Protein AF-A0A7C7PWI1-F1 (afdb_monomer)

pLDDT: mean 75.76, std 16.5, range [35.97, 89.0]

Sequence (83 aa):
MRPRPQGGQQVGGGHERPHKHPCYYGIDTPTYNELIASKYSTKEIAKQIGADSLAYLSIDGLLKACKAKDEFCLACFNGDYVV

Foldseek 3Di:
DDDDDPDDDQPQPAAAAFQLAADPPPDDDDHNVPRPVVPDDQVVVCVVVVHPHYDYADPVNVCVVVVHDPPDDCCRHPVDDPD

Structure (mmCIF, N/CA/C/O backbone):
data_AF-A0A7C7PWI1-F1
#
_entry.id   AF-A0A7C7PWI1-F1
#
loop_
_atom_site.group_PDB
_atom_site.id
_atom_site.type_symbol
_atom_site.label_atom_id
_atom_site.label_alt_id
_atom_site.label_comp_id
_atom_site.label_asym_id
_atom_site.label_entity_id
_atom_site.label_seq_id
_atom_site.pdbx_PDB_ins_code
_atom_site.Cartn_x
_atom_site.Cartn_y
_atom_site.Cartn_z
_atom_site.occupancy
_atom_site.B_iso_or_equiv
_atom_site.auth_seq_id
_atom_site.auth_comp_id
_atom_site.auth_asym_id
_atom_site.auth_atom_id
_atom_site.pdbx_PDB_model_num
ATOM 1 N N . MET A 1 1 ? -14.764 -16.329 20.926 1.00 41.56 1 MET A N 1
ATOM 2 C CA . MET A 1 1 ? -14.327 -14.939 20.663 1.00 41.56 1 MET A CA 1
ATOM 3 C C . MET A 1 1 ? -14.055 -14.279 22.010 1.00 41.56 1 MET A C 1
ATOM 5 O O . MET A 1 1 ? -15.003 -14.088 22.758 1.00 41.56 1 MET A O 1
ATOM 9 N N . ARG A 1 2 ? -12.789 -14.061 22.399 1.00 35.97 2 ARG A N 1
ATOM 10 C CA . ARG A 1 2 ? -12.482 -13.403 23.685 1.00 35.97 2 ARG A CA 1
ATOM 11 C C . ARG A 1 2 ? -12.554 -11.878 23.502 1.00 35.97 2 ARG A C 1
ATOM 13 O O . ARG A 1 2 ? -11.927 -11.388 22.565 1.00 35.97 2 ARG A O 1
ATOM 20 N N . PRO A 1 3 ? -13.290 -11.136 24.347 1.00 44.25 3 PRO A N 1
ATOM 21 C CA . PRO A 1 3 ? -13.308 -9.675 24.295 1.00 44.25 3 PRO A CA 1
ATOM 22 C C . PRO A 1 3 ? -11.932 -9.105 24.678 1.00 44.25 3 PRO A C 1
ATOM 24 O O . PRO A 1 3 ? -11.256 -9.649 25.554 1.00 44.25 3 PRO A O 1
ATOM 27 N N . ARG A 1 4 ? -11.498 -8.036 23.992 1.00 56.91 4 ARG A N 1
ATOM 28 C CA . ARG A 1 4 ? -10.186 -7.409 24.222 1.00 56.91 4 ARG A CA 1
ATOM 29 C C . ARG A 1 4 ? -10.166 -6.640 25.557 1.00 56.91 4 ARG A C 1
ATOM 31 O O . ARG A 1 4 ? -11.143 -5.957 25.863 1.00 56.91 4 ARG A O 1
ATOM 38 N N . PRO A 1 5 ? -9.080 -6.730 26.349 1.00 45.44 5 PRO A N 1
ATOM 39 C CA . PRO A 1 5 ? -8.926 -5.957 27.579 1.00 45.44 5 PRO A CA 1
ATOM 40 C C . PRO A 1 5 ? -8.781 -4.460 27.262 1.00 45.44 5 PRO A C 1
ATOM 42 O O . PRO A 1 5 ? -8.074 -4.087 26.329 1.00 45.44 5 PRO A O 1
ATOM 45 N N . GLN A 1 6 ? -9.439 -3.600 28.046 1.00 44.97 6 GLN A N 1
ATOM 46 C CA . GLN A 1 6 ? -9.506 -2.136 27.868 1.00 44.97 6 GLN A CA 1
ATOM 47 C C . GLN A 1 6 ? -8.209 -1.392 28.274 1.00 44.97 6 GLN A C 1
ATOM 49 O O . GLN A 1 6 ? -8.252 -0.293 28.818 1.00 44.97 6 GLN A O 1
ATOM 54 N N . GLY A 1 7 ? -7.039 -1.981 28.022 1.00 38.38 7 GLY A N 1
ATOM 55 C CA . GLY A 1 7 ? -5.733 -1.350 28.225 1.00 38.38 7 GLY A CA 1
ATOM 56 C C . GLY A 1 7 ? -5.081 -1.099 26.873 1.00 38.38 7 GLY A C 1
ATOM 57 O O . GLY A 1 7 ? -4.750 -2.053 26.175 1.00 38.38 7 GLY A O 1
ATOM 58 N N . GLY A 1 8 ? -4.945 0.170 26.484 1.00 37.97 8 GLY A N 1
ATOM 59 C CA . GLY A 1 8 ? -4.466 0.597 25.169 1.00 37.97 8 GLY A CA 1
ATOM 60 C C . GLY A 1 8 ? -3.045 0.134 24.855 1.00 37.97 8 GLY A C 1
ATOM 61 O O . GLY A 1 8 ? -2.086 0.874 25.048 1.00 37.97 8 GLY A O 1
ATOM 62 N N . GLN A 1 9 ? -2.913 -1.068 24.306 1.00 38.50 9 GLN A N 1
ATOM 63 C CA . GLN A 1 9 ? -1.762 -1.448 23.508 1.00 38.50 9 GLN A CA 1
ATOM 64 C C . GLN A 1 9 ? -2.144 -1.204 22.053 1.00 38.50 9 GLN A C 1
ATOM 66 O O . GLN A 1 9 ? -2.997 -1.897 21.498 1.00 38.50 9 GLN A O 1
ATOM 71 N N . GLN A 1 10 ? -1.553 -0.163 21.463 1.00 37.84 10 GLN A N 1
ATOM 72 C CA . GLN A 1 10 ? -1.679 0.125 20.041 1.00 37.84 10 GLN A CA 1
ATOM 73 C C . GLN A 1 10 ? -1.139 -1.071 19.257 1.00 37.84 10 GLN A C 1
ATOM 75 O O . GLN A 1 10 ? 0.061 -1.203 19.033 1.00 37.84 10 GLN A O 1
ATOM 80 N N . VAL A 1 11 ? -2.028 -1.976 18.865 1.00 43.41 11 VAL A N 1
ATOM 81 C CA . VAL A 1 11 ? -1.726 -3.019 17.890 1.00 43.41 11 VAL A CA 1
ATOM 82 C C . VAL A 1 11 ? -1.656 -2.349 16.522 1.00 43.41 11 VAL A C 1
ATOM 84 O O . VAL A 1 11 ? -2.604 -2.370 15.747 1.00 43.41 11 VAL A O 1
ATOM 87 N N . GLY A 1 12 ? -0.531 -1.688 16.246 1.00 39.00 12 GLY A N 1
ATOM 88 C CA . GLY A 1 12 ? -0.191 -1.173 14.924 1.00 39.00 12 GLY A CA 1
ATOM 89 C C . GLY A 1 12 ? 0.087 -2.336 13.974 1.00 39.00 12 GLY A C 1
ATOM 90 O O . GLY A 1 12 ? 1.234 -2.607 13.636 1.00 39.00 12 GLY A O 1
ATOM 91 N N . GLY A 1 13 ? -0.956 -3.073 13.594 1.00 41.62 13 G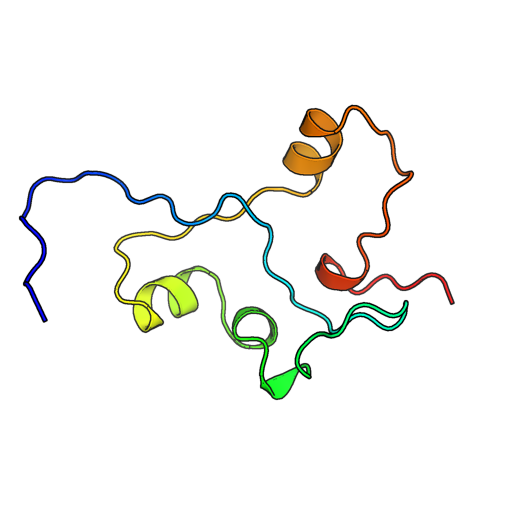LY A N 1
ATOM 92 C CA . GLY A 1 13 ? -0.892 -4.084 12.548 1.00 41.62 13 GLY A CA 1
ATOM 93 C C . GLY A 1 13 ? -0.711 -3.389 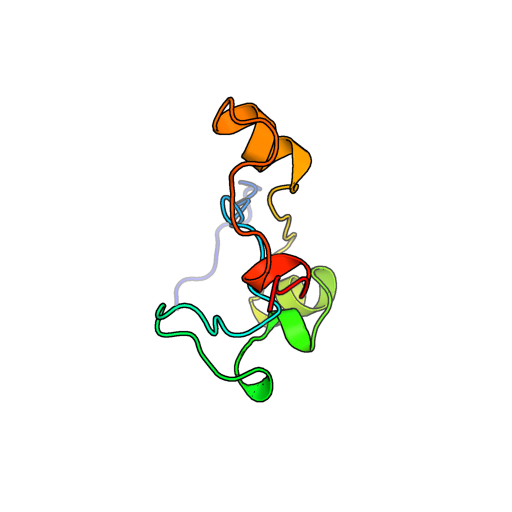11.207 1.00 41.62 13 GLY A C 1
ATOM 94 O O . GLY A 1 13 ? -1.687 -2.987 10.591 1.00 41.62 13 GLY A O 1
ATOM 95 N N . GLY A 1 14 ? 0.533 -3.185 10.789 1.00 49.28 14 GLY A N 1
ATOM 96 C CA . GLY A 1 14 ? 0.817 -2.485 9.540 1.00 49.28 14 GLY A CA 1
ATOM 97 C C . GLY A 1 14 ? 2.299 -2.327 9.259 1.00 49.28 14 GLY A C 1
ATOM 98 O O . GLY A 1 14 ? 2.761 -1.235 8.942 1.00 49.28 14 GLY A O 1
ATOM 99 N N . HIS A 1 15 ? 3.062 -3.411 9.416 1.00 56.62 15 HIS A N 1
ATOM 100 C CA . HIS A 1 15 ? 4.460 -3.425 8.978 1.00 56.62 15 HIS A CA 1
ATOM 101 C C . HIS A 1 15 ? 4.575 -3.413 7.447 1.00 56.62 15 HIS A C 1
ATOM 103 O O . HIS A 1 15 ? 5.562 -2.928 6.902 1.00 56.62 15 HIS A O 1
ATOM 109 N N . GLU A 1 16 ? 3.552 -3.910 6.755 1.00 62.56 16 GLU A N 1
ATOM 110 C CA . GLU A 1 16 ? 3.494 -3.975 5.301 1.00 62.56 16 GLU A CA 1
ATOM 111 C C . GLU A 1 16 ? 2.653 -2.844 4.698 1.00 62.56 16 GLU A C 1
ATOM 113 O O . GLU A 1 16 ? 1.791 -2.235 5.337 1.00 62.56 16 GLU A O 1
ATOM 118 N N . ARG A 1 17 ? 2.942 -2.531 3.437 1.00 79.50 17 ARG A N 1
ATOM 119 C CA . ARG A 1 17 ? 2.208 -1.558 2.628 1.00 79.50 17 ARG A CA 1
ATOM 120 C C . ARG A 1 17 ? 1.010 -2.248 1.968 1.00 79.50 17 ARG A C 1
ATOM 122 O O . ARG A 1 17 ? 1.138 -3.394 1.555 1.00 79.50 17 ARG A O 1
ATOM 129 N N . PRO A 1 18 ? -0.140 -1.572 1.808 1.00 82.88 18 PRO A N 1
ATOM 130 C CA . PRO A 1 18 ? -1.322 -2.211 1.260 1.00 82.88 18 PRO A CA 1
ATOM 131 C C . PRO A 1 18 ? -1.131 -2.515 -0.223 1.00 82.88 18 PRO A C 1
ATOM 133 O O . PRO A 1 18 ? -0.836 -1.612 -1.010 1.00 82.88 18 PRO A O 1
ATOM 136 N N . HIS A 1 19 ? -1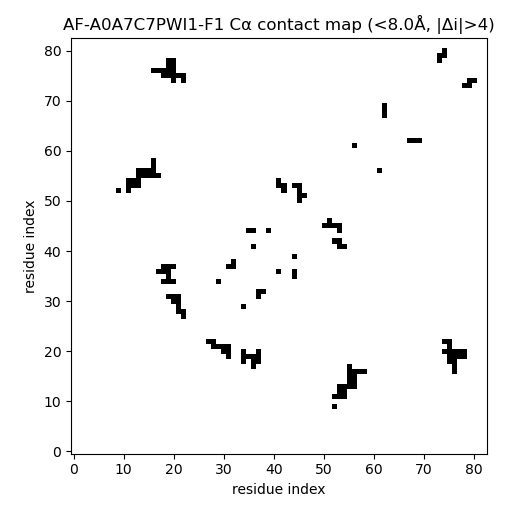.371 -3.767 -0.600 1.00 84.00 19 HIS A N 1
ATOM 137 C CA . HIS A 1 19 ? -1.487 -4.181 -1.992 1.00 84.00 19 HIS A CA 1
ATOM 138 C C . HIS A 1 19 ? -2.784 -3.619 -2.574 1.00 84.00 19 HIS A C 1
ATOM 140 O O . HIS A 1 19 ? -3.883 -4.025 -2.194 1.00 84.00 19 HIS A O 1
ATOM 146 N N . LYS A 1 20 ? -2.647 -2.637 -3.466 1.00 85.94 20 LYS A N 1
ATOM 147 C CA . LYS A 1 20 ? -3.777 -1.981 -4.140 1.00 85.94 20 LYS A CA 1
ATOM 148 C C . LYS A 1 20 ? -4.000 -2.518 -5.549 1.00 85.94 20 LYS A C 1
ATOM 150 O O . LYS A 1 20 ? -5.097 -2.371 -6.082 1.00 85.94 20 LYS A O 1
ATOM 155 N N . HIS A 1 21 ? -2.972 -3.144 -6.120 1.00 86.81 21 HIS A N 1
ATOM 156 C CA . HIS A 1 21 ? -2.955 -3.662 -7.478 1.00 86.81 21 HIS A CA 1
ATOM 157 C C . HIS A 1 21 ? -2.469 -5.125 -7.477 1.00 86.81 21 HIS A C 1
ATOM 159 O O . HIS A 1 21 ? -1.537 -5.448 -6.732 1.00 86.81 21 HIS A O 1
ATOM 165 N N . PRO A 1 22 ? -3.074 -6.010 -8.290 1.00 85.75 22 PRO A N 1
ATOM 166 C CA . PRO A 1 22 ? -2.595 -7.368 -8.505 1.00 85.75 22 PRO A CA 1
ATOM 167 C C . PRO A 1 22 ? -1.263 -7.343 -9.258 1.00 85.75 22 PRO A C 1
ATOM 169 O O . PRO A 1 22 ? -1.062 -6.549 -10.173 1.00 85.75 22 PRO A O 1
ATOM 172 N N . CYS A 1 23 ? -0.336 -8.211 -8.890 1.00 86.50 23 CYS A N 1
ATOM 173 C CA . CYS A 1 23 ? 0.952 -8.349 -9.547 1.00 86.50 23 CYS A CA 1
ATOM 174 C C . CYS A 1 23 ? 0.812 -9.037 -10.914 1.00 86.50 23 CYS A C 1
ATOM 176 O O . CYS A 1 23 ? 0.204 -10.098 -11.020 1.00 86.50 23 CYS A O 1
ATOM 178 N N . TYR A 1 24 ? 1.457 -8.479 -11.942 1.00 84.62 24 TYR A N 1
ATOM 179 C CA . TYR A 1 24 ? 1.567 -9.099 -13.271 1.00 84.62 24 TYR A CA 1
ATOM 180 C C . TYR A 1 24 ? 2.929 -9.761 -13.526 1.00 84.62 24 TYR A C 1
ATOM 182 O O . TYR A 1 24 ? 3.126 -10.388 -14.561 1.00 84.62 24 TYR A O 1
ATOM 190 N N . TYR A 1 25 ? 3.865 -9.663 -12.576 1.00 84.06 25 TYR A N 1
ATOM 191 C CA . TYR A 1 25 ? 5.232 -10.188 -12.696 1.00 84.06 25 TYR A CA 1
ATOM 192 C C . TYR A 1 25 ? 5.438 -11.536 -11.988 1.00 84.06 25 TYR A C 1
ATOM 194 O O . TYR A 1 25 ? 6.555 -11.878 -11.612 1.00 84.06 25 TYR A O 1
ATOM 202 N N . GLY A 1 26 ? 4.364 -12.312 -11.809 1.00 79.75 26 GLY A N 1
ATOM 203 C CA . GLY A 1 26 ? 4.454 -13.713 -11.381 1.00 79.75 26 GLY A CA 1
ATOM 204 C C . GLY A 1 26 ? 4.284 -13.982 -9.883 1.00 79.75 26 GLY A C 1
ATOM 205 O O . GLY A 1 26 ? 4.460 -15.123 -9.467 1.00 79.75 26 GLY A O 1
ATOM 206 N N . ILE A 1 27 ? 3.914 -12.981 -9.075 1.00 84.88 27 ILE A N 1
ATOM 207 C CA . ILE A 1 27 ? 3.439 -13.216 -7.702 1.00 84.88 27 ILE A CA 1
ATOM 208 C C . ILE A 1 27 ? 1.930 -13.463 -7.737 1.00 84.88 27 ILE A C 1
ATOM 210 O O . ILE A 1 27 ? 1.182 -12.628 -8.248 1.00 84.88 27 ILE A O 1
ATOM 214 N N . ASP A 1 28 ? 1.488 -14.589 -7.174 1.00 84.69 28 ASP A N 1
ATOM 215 C CA . ASP A 1 28 ? 0.067 -14.910 -7.044 1.00 84.69 28 ASP A CA 1
ATOM 216 C C . ASP A 1 28 ? -0.598 -13.923 -6.078 1.00 84.69 28 ASP A C 1
ATOM 218 O O . ASP A 1 28 ? -0.319 -13.901 -4.877 1.00 84.69 28 ASP A O 1
ATOM 222 N N . THR A 1 29 ? -1.421 -13.034 -6.628 1.00 84.75 29 THR A N 1
ATOM 223 C CA . THR A 1 29 ? -2.109 -11.983 -5.878 1.00 84.75 29 THR A CA 1
ATOM 224 C C . THR A 1 29 ? -3.593 -11.998 -6.226 1.00 84.75 29 THR A C 1
ATOM 226 O O . THR A 1 29 ? -3.940 -12.246 -7.383 1.00 84.75 29 THR A O 1
ATOM 229 N N . PRO A 1 30 ? -4.476 -11.700 -5.253 1.00 84.12 30 PRO A N 1
ATOM 230 C CA . PRO A 1 30 ? -5.909 -11.625 -5.504 1.00 84.12 30 PRO A CA 1
ATOM 231 C C . PRO A 1 30 ? -6.234 -10.592 -6.578 1.00 84.12 30 PRO A C 1
ATOM 233 O O . PRO A 1 30 ? -5.508 -9.610 -6.761 1.00 84.12 30 PRO A O 1
ATOM 236 N N . THR A 1 31 ? -7.377 -10.758 -7.237 1.00 83.56 31 THR A N 1
ATOM 237 C CA . THR A 1 31 ? -7.859 -9.771 -8.205 1.00 83.56 31 THR A CA 1
ATOM 238 C C . THR A 1 31 ? -8.153 -8.432 -7.523 1.00 83.56 31 THR A C 1
ATOM 240 O O . THR A 1 31 ? -8.401 -8.360 -6.318 1.00 83.56 31 THR A O 1
ATOM 243 N N . TYR A 1 32 ? -8.214 -7.346 -8.301 1.00 82.00 32 TYR A N 1
ATOM 244 C CA . TYR A 1 32 ? -8.577 -6.017 -7.787 1.00 82.00 32 TYR A CA 1
ATOM 245 C C . TYR A 1 32 ? -9.820 -6.029 -6.896 1.00 82.00 32 TYR A C 1
ATOM 247 O O . TYR A 1 32 ? -9.874 -5.301 -5.909 1.00 82.00 32 TYR A O 1
ATOM 255 N N . ASN A 1 33 ? -10.816 -6.854 -7.228 1.00 79.44 33 ASN A N 1
ATOM 256 C CA . ASN A 1 33 ? -12.066 -6.909 -6.484 1.00 79.44 33 ASN A CA 1
ATOM 257 C C . ASN A 1 33 ? -11.946 -7.569 -5.108 1.00 79.44 33 ASN A C 1
ATOM 259 O O . ASN A 1 33 ? -12.788 -7.313 -4.245 1.00 79.44 33 ASN A O 1
ATOM 263 N N . GLU A 1 34 ? -10.928 -8.389 -4.908 1.00 82.00 34 GLU A N 1
ATOM 264 C CA . GLU A 1 34 ? -10.678 -9.123 -3.669 1.00 82.00 34 GLU A CA 1
ATOM 265 C C . GLU A 1 34 ? -9.712 -8.360 -2.751 1.00 82.00 34 GLU A C 1
ATOM 267 O O . GLU A 1 34 ? -9.694 -8.578 -1.541 1.00 82.00 34 GLU A O 1
ATOM 272 N N . LEU A 1 35 ? -8.951 -7.407 -3.299 1.00 84.56 35 LEU A N 1
ATOM 273 C CA . LEU A 1 35 ? -8.070 -6.532 -2.533 1.00 84.56 35 LEU A CA 1
ATOM 274 C C . LEU A 1 35 ? -8.879 -5.487 -1.751 1.00 84.56 35 LEU A C 1
ATOM 276 O O . LEU A 1 35 ? -9.384 -4.515 -2.305 1.00 84.56 35 LEU A O 1
ATOM 280 N N . ILE A 1 36 ? -8.948 -5.624 -0.425 1.00 86.19 36 ILE A N 1
ATOM 281 C CA . ILE A 1 36 ? -9.664 -4.664 0.434 1.00 86.19 36 ILE A CA 1
ATOM 282 C C . ILE A 1 36 ? -9.125 -3.228 0.289 1.00 86.19 36 ILE A C 1
ATOM 284 O O . ILE A 1 36 ? -9.888 -2.262 0.305 1.00 86.19 36 ILE A O 1
ATOM 288 N N . ALA A 1 37 ? -7.816 -3.082 0.073 1.00 83.62 37 ALA A N 1
ATOM 289 C CA . ALA A 1 37 ? -7.162 -1.784 -0.046 1.00 83.62 37 ALA A CA 1
ATOM 290 C C . ALA A 1 37 ? -7.277 -1.132 -1.433 1.00 83.62 37 ALA A C 1
ATOM 292 O O . ALA A 1 37 ? -6.889 0.029 -1.580 1.00 83.62 37 ALA A O 1
ATOM 293 N N . SER A 1 38 ? -7.816 -1.839 -2.433 1.00 82.56 38 SER A N 1
ATOM 294 C CA . SER A 1 38 ? -8.186 -1.231 -3.718 1.00 82.56 38 SE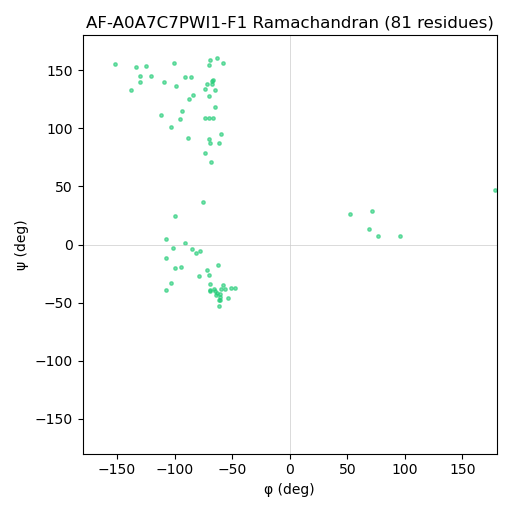R A CA 1
ATOM 295 C C . SER A 1 38 ? -9.526 -0.483 -3.624 1.00 82.56 38 SER A C 1
ATOM 297 O O . SER A 1 38 ? -9.748 0.474 -4.361 1.00 82.56 38 SER A O 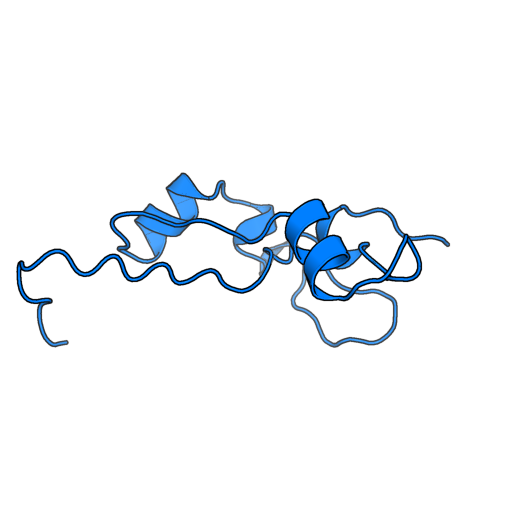1
ATOM 299 N N . LYS A 1 39 ? -10.407 -0.899 -2.699 1.00 85.50 39 L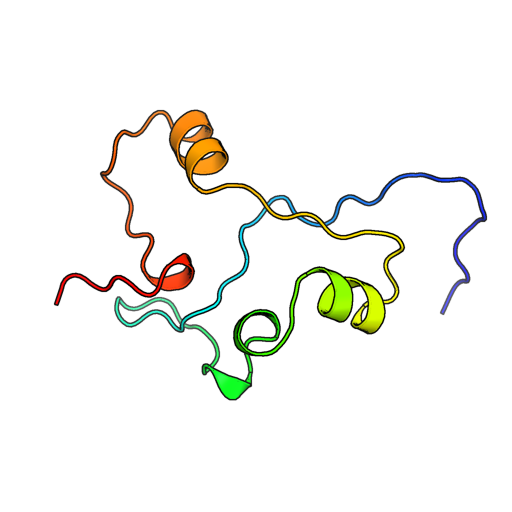YS A N 1
ATOM 300 C CA . LYS A 1 39 ? -11.785 -0.394 -2.558 1.00 85.50 39 LYS A CA 1
ATOM 301 C C . LYS A 1 39 ? -11.979 0.576 -1.405 1.00 85.50 39 LYS A C 1
ATOM 303 O O . LYS A 1 39 ? -12.823 1.461 -1.496 1.00 85.50 39 LYS A O 1
ATOM 308 N N . TYR A 1 40 ? -11.242 0.384 -0.317 1.00 86.94 40 TYR A N 1
ATOM 309 C CA . TYR A 1 40 ? -11.478 1.088 0.937 1.00 86.94 40 TYR A CA 1
ATOM 310 C C . TYR A 1 40 ? -10.257 1.894 1.367 1.00 86.94 40 TYR A C 1
ATOM 312 O O . TYR A 1 40 ? -9.108 1.485 1.200 1.00 86.94 40 TYR A O 1
ATOM 320 N N . SER A 1 41 ? -10.510 3.047 1.978 1.00 87.69 41 SER A N 1
ATOM 321 C CA . SER A 1 41 ? -9.485 3.836 2.654 1.00 87.69 41 SER A CA 1
ATOM 322 C C . SER A 1 41 ? -8.994 3.137 3.925 1.00 87.69 41 SER A C 1
ATOM 324 O O . SER A 1 41 ? -9.708 2.349 4.542 1.00 87.69 41 SER A O 1
ATOM 326 N N . THR A 1 42 ? -7.798 3.489 4.401 1.00 87.12 42 THR A N 1
ATOM 327 C CA . THR A 1 42 ? -7.219 2.948 5.646 1.00 87.12 42 THR A CA 1
ATOM 328 C C . THR A 1 42 ? -8.173 3.045 6.844 1.00 87.12 42 THR A C 1
ATOM 330 O O . THR A 1 42 ? -8.240 2.128 7.658 1.00 87.12 42 THR A O 1
ATOM 333 N N . LYS A 1 43 ? -8.952 4.132 6.942 1.00 87.00 43 LYS A N 1
ATOM 334 C CA . LYS A 1 43 ? -9.931 4.336 8.023 1.00 87.00 43 LYS A CA 1
ATOM 335 C C . LYS A 1 43 ? -11.114 3.372 7.915 1.00 87.00 43 LYS A C 1
ATOM 337 O O . LYS A 1 43 ? -11.590 2.860 8.926 1.00 87.00 43 LYS A O 1
ATOM 342 N N . GLU A 1 44 ? -11.594 3.123 6.702 1.00 88.00 44 GLU A N 1
ATOM 343 C CA . GLU A 1 44 ? -12.671 2.164 6.451 1.00 88.00 44 GLU A CA 1
ATOM 344 C C . GLU A 1 44 ? -12.202 0.731 6.688 1.00 88.00 44 GLU A C 1
ATOM 346 O O . GLU A 1 44 ? -12.936 -0.049 7.288 1.00 88.00 44 GLU A O 1
ATOM 351 N N . ILE A 1 45 ? -10.967 0.405 6.298 1.00 89.00 45 ILE A N 1
ATOM 352 C CA . ILE A 1 45 ? -10.350 -0.894 6.584 1.00 89.00 45 ILE A CA 1
ATOM 353 C C . ILE A 1 45 ? -10.238 -1.096 8.097 1.00 89.00 45 ILE A C 1
ATOM 355 O O . ILE A 1 45 ? -10.686 -2.126 8.591 1.00 89.00 45 ILE A O 1
ATOM 359 N N . ALA A 1 46 ? -9.738 -0.101 8.843 1.00 87.75 46 ALA A N 1
ATOM 360 C CA . ALA A 1 46 ? -9.663 -0.151 10.306 1.00 87.75 46 ALA A CA 1
ATOM 361 C C . ALA A 1 46 ? -11.029 -0.464 10.937 1.00 87.75 46 ALA A C 1
ATOM 363 O O . ALA A 1 46 ? -11.142 -1.349 11.784 1.00 87.75 46 ALA A O 1
ATOM 364 N N . LYS A 1 47 ? -12.087 0.208 10.464 1.00 88.88 47 LYS A N 1
ATOM 365 C CA . LYS A 1 47 ? -13.460 -0.030 10.921 1.00 88.88 47 LYS A CA 1
ATOM 366 C C . LYS A 1 47 ? -13.944 -1.446 10.594 1.00 88.88 47 LYS A C 1
ATOM 368 O O . LYS A 1 47 ? -14.584 -2.063 11.439 1.00 88.88 47 LYS A O 1
ATOM 373 N N . GLN A 1 48 ? -13.650 -1.960 9.398 1.00 88.50 48 GLN A N 1
ATOM 374 C CA . GLN A 1 48 ? -14.059 -3.305 8.975 1.00 88.50 48 GLN A CA 1
ATOM 375 C C . GLN A 1 48 ? -13.380 -4.413 9.785 1.00 88.50 48 GLN A C 1
ATOM 377 O O . GLN A 1 48 ? -14.033 -5.391 10.136 1.00 88.50 48 GLN A O 1
ATOM 382 N N . ILE A 1 49 ? -12.099 -4.248 10.126 1.00 87.19 49 ILE A N 1
ATOM 383 C CA . ILE A 1 49 ? -11.352 -5.229 10.930 1.00 87.19 49 ILE A CA 1
ATOM 384 C C . ILE A 1 49 ? -11.552 -5.051 12.446 1.00 87.19 49 ILE A C 1
ATOM 386 O O . ILE A 1 49 ? -11.025 -5.838 13.229 1.00 87.19 49 ILE A O 1
ATOM 390 N N . GLY A 1 50 ? -12.292 -4.022 12.879 1.00 87.19 50 GLY A N 1
ATOM 391 C CA . GLY A 1 50 ? -12.520 -3.722 14.297 1.00 87.19 50 GLY A CA 1
ATOM 392 C C . GLY A 1 50 ? -11.286 -3.179 15.029 1.00 87.19 50 GLY A C 1
ATOM 393 O O . GLY A 1 50 ? -11.134 -3.406 16.232 1.00 87.19 50 GLY A O 1
ATOM 394 N N . ALA A 1 51 ? -10.390 -2.497 14.313 1.00 85.62 51 ALA A N 1
ATOM 395 C CA . ALA A 1 51 ? -9.216 -1.846 14.882 1.00 85.62 51 ALA A CA 1
ATOM 396 C C . ALA A 1 51 ? -9.511 -0.389 15.264 1.00 85.62 51 ALA A C 1
ATOM 398 O O . ALA A 1 51 ? -10.225 0.325 14.559 1.00 85.62 51 ALA A O 1
ATOM 399 N N . ASP A 1 52 ? -8.907 0.064 16.363 1.00 84.88 52 ASP A N 1
ATOM 400 C CA . ASP A 1 52 ? -9.002 1.448 16.844 1.00 84.88 52 ASP A CA 1
ATOM 401 C C . ASP A 1 52 ? -8.263 2.423 15.910 1.00 84.88 52 ASP A C 1
ATOM 403 O O . ASP A 1 52 ? -8.687 3.560 15.694 1.00 84.88 52 ASP A O 1
ATOM 407 N N . SER A 1 53 ? -7.162 1.958 15.317 1.00 81.56 53 SER A N 1
ATOM 408 C CA . SER A 1 53 ? -6.398 2.656 14.290 1.00 81.56 53 SER A CA 1
ATOM 409 C C . SER A 1 53 ? -5.683 1.657 13.378 1.00 81.56 53 SER A C 1
ATOM 411 O O . SER A 1 53 ? -5.411 0.519 13.759 1.00 81.56 53 SER A O 1
ATOM 413 N N . LEU A 1 54 ? -5.389 2.091 12.154 1.00 84.88 54 LEU A N 1
ATOM 414 C CA . LEU A 1 54 ? -4.603 1.346 11.176 1.00 84.88 54 LEU A CA 1
ATOM 415 C C . LEU A 1 54 ? -3.653 2.323 10.489 1.00 84.88 54 LEU A C 1
ATOM 417 O O . LEU A 1 54 ? -4.064 3.406 10.071 1.00 84.88 54 LEU A O 1
ATOM 421 N N . ALA A 1 55 ? -2.390 1.939 10.375 1.00 85.69 55 ALA A N 1
ATOM 422 C CA . ALA A 1 55 ? -1.369 2.686 9.657 1.00 85.69 55 ALA A CA 1
ATOM 423 C C . ALA A 1 55 ? -0.597 1.717 8.764 1.00 85.69 55 ALA A C 1
ATOM 425 O O . ALA A 1 55 ? -0.516 0.536 9.071 1.00 85.69 55 ALA A O 1
ATOM 426 N N . TYR A 1 56 ? -0.037 2.219 7.669 1.00 84.56 56 TYR A N 1
ATOM 427 C CA . TYR A 1 56 ? 0.732 1.422 6.718 1.00 84.56 56 TYR A CA 1
ATOM 428 C C . TYR A 1 56 ? 2.120 2.020 6.516 1.00 84.56 56 TYR A C 1
ATOM 430 O O . TYR A 1 56 ? 2.295 3.238 6.622 1.00 84.56 56 TYR A O 1
ATOM 438 N N . LEU A 1 57 ? 3.089 1.182 6.147 1.00 85.19 57 LEU A N 1
ATOM 439 C CA . LEU A 1 57 ? 4.445 1.631 5.841 1.00 85.19 57 LEU A CA 1
ATOM 440 C C . LEU A 1 57 ? 4.481 2.541 4.592 1.00 85.19 57 LEU A C 1
ATOM 442 O O . LEU A 1 57 ? 3.907 2.242 3.535 1.00 85.19 57 LEU A O 1
ATOM 446 N N . SER A 1 58 ? 5.175 3.679 4.689 1.00 85.38 58 SER A N 1
ATOM 447 C CA . SER A 1 58 ? 5.393 4.593 3.556 1.00 85.38 58 SER A CA 1
ATOM 448 C C . SER A 1 58 ? 6.358 3.990 2.511 1.00 85.38 58 SER A C 1
ATOM 450 O O . SER A 1 58 ? 7.176 3.145 2.861 1.00 85.38 58 SER A O 1
ATOM 452 N N . ILE A 1 59 ? 6.277 4.397 1.229 1.00 83.38 59 ILE A N 1
ATOM 453 C CA . ILE A 1 59 ? 7.229 3.961 0.179 1.00 83.38 59 ILE A CA 1
ATOM 454 C C . ILE A 1 59 ? 8.620 4.425 0.592 1.00 83.38 59 ILE A C 1
ATOM 456 O O . ILE A 1 59 ? 9.540 3.622 0.656 1.00 83.38 59 ILE A O 1
ATOM 460 N N . ASP A 1 60 ? 8.741 5.689 0.991 1.00 83.62 60 ASP A N 1
ATOM 461 C CA . ASP A 1 60 ? 10.012 6.247 1.441 1.00 83.62 60 ASP A CA 1
ATOM 462 C C . ASP A 1 60 ? 10.565 5.501 2.658 1.00 83.62 60 ASP A C 1
ATOM 464 O O . ASP A 1 60 ? 11.769 5.296 2.761 1.00 83.62 60 ASP A O 1
ATOM 468 N N . GLY A 1 61 ? 9.695 5.088 3.587 1.00 86.19 61 GLY A N 1
ATOM 469 C CA . GLY A 1 61 ? 10.073 4.289 4.751 1.00 86.19 61 GLY A CA 1
ATOM 470 C C . GLY A 1 61 ? 10.602 2.913 4.355 1.00 86.19 61 GLY A C 1
ATOM 471 O O . GLY A 1 61 ? 11.642 2.496 4.860 1.00 86.19 61 GLY A O 1
ATOM 472 N N . LEU A 1 62 ? 9.932 2.250 3.409 1.00 84.31 62 LEU A N 1
ATOM 473 C CA . LEU A 1 62 ? 10.363 0.974 2.839 1.00 84.31 62 LEU A CA 1
ATOM 474 C C . LEU A 1 62 ? 11.724 1.103 2.137 1.00 84.31 62 LEU A C 1
ATOM 476 O O . LEU A 1 62 ? 12.653 0.376 2.476 1.00 84.31 62 LEU A O 1
ATOM 480 N N . LEU A 1 63 ? 11.873 2.061 1.219 1.00 85.62 63 LEU A N 1
ATOM 481 C CA . LEU A 1 63 ? 13.114 2.275 0.465 1.00 85.62 63 LEU A CA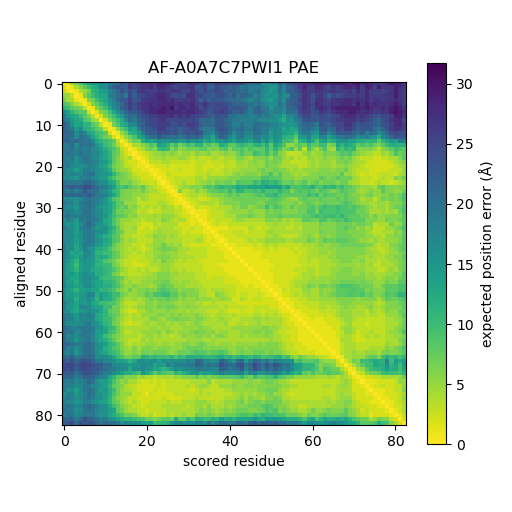 1
ATOM 482 C C . LEU A 1 63 ? 14.293 2.610 1.391 1.00 85.62 63 LEU A C 1
ATOM 484 O O . LEU A 1 63 ? 15.378 2.040 1.257 1.00 85.62 63 LEU A O 1
ATOM 488 N N . LYS A 1 64 ? 14.065 3.467 2.397 1.00 85.75 64 LYS A N 1
ATOM 489 C CA . LYS A 1 64 ? 15.063 3.777 3.433 1.00 85.75 64 LYS A CA 1
ATOM 490 C C . LYS A 1 64 ? 15.471 2.536 4.223 1.00 85.75 64 LYS A C 1
ATOM 492 O O . LYS A 1 64 ? 16.664 2.340 4.446 1.00 85.75 64 LYS A O 1
ATOM 497 N N . ALA A 1 65 ? 14.511 1.707 4.637 1.00 85.69 65 ALA A N 1
ATOM 498 C CA . ALA A 1 65 ? 14.782 0.491 5.402 1.00 85.69 65 ALA A CA 1
ATOM 499 C C . ALA A 1 65 ? 15.581 -0.536 4.586 1.00 85.69 65 ALA A C 1
ATOM 501 O O . ALA A 1 65 ? 16.516 -1.144 5.107 1.00 85.69 65 ALA A O 1
ATOM 502 N N . CYS A 1 66 ? 15.268 -0.678 3.298 1.00 83.94 66 CYS A N 1
ATOM 503 C CA . CYS A 1 66 ? 15.976 -1.574 2.387 1.00 83.94 66 CYS A CA 1
ATOM 504 C C . CYS A 1 66 ? 17.328 -1.023 1.904 1.00 83.94 66 CYS A C 1
ATOM 506 O O . CYS A 1 66 ? 18.053 -1.741 1.223 1.00 83.94 66 CYS A O 1
ATOM 508 N N . LYS A 1 67 ? 17.680 0.228 2.245 1.00 81.75 67 LYS A N 1
ATOM 509 C CA . LYS A 1 67 ? 18.887 0.928 1.766 1.00 81.75 67 LYS A CA 1
ATOM 510 C C . LYS A 1 67 ? 19.042 0.91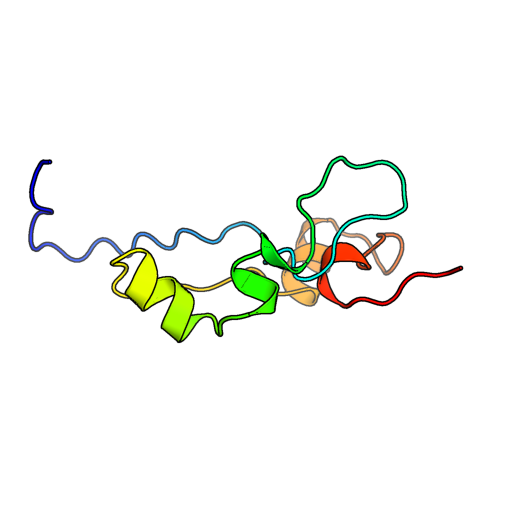9 0.237 1.00 81.75 67 LYS A C 1
ATOM 512 O O . LYS A 1 67 ? 20.161 1.046 -0.254 1.00 81.75 67 LYS A O 1
ATOM 517 N N . ALA A 1 68 ? 17.945 0.803 -0.506 1.00 67.88 68 ALA A N 1
ATOM 518 C CA . ALA A 1 68 ? 17.977 0.821 -1.962 1.00 67.88 68 ALA A CA 1
ATOM 519 C C . ALA A 1 68 ? 17.363 2.118 -2.481 1.00 67.88 68 ALA A C 1
ATOM 521 O O . ALA A 1 68 ? 16.362 2.607 -1.953 1.00 67.88 68 ALA A O 1
ATOM 522 N N . LYS A 1 69 ? 17.985 2.671 -3.520 1.00 60.47 69 LYS A N 1
ATOM 523 C CA . LYS A 1 69 ? 17.476 3.816 -4.267 1.00 60.47 69 LYS A CA 1
ATOM 524 C C . LYS A 1 69 ? 16.908 3.278 -5.575 1.00 60.47 69 LYS A C 1
ATOM 526 O O . LYS A 1 69 ? 17.669 2.933 -6.465 1.00 60.47 69 LYS A O 1
ATOM 531 N N . ASP A 1 70 ? 15.585 3.162 -5.629 1.00 63.59 70 ASP A N 1
ATOM 532 C CA . ASP A 1 70 ? 14.802 3.019 -6.866 1.00 63.59 70 ASP A CA 1
ATOM 533 C C . ASP A 1 70 ? 14.933 1.697 -7.658 1.00 63.59 70 ASP A C 1
ATOM 535 O O . ASP A 1 70 ? 14.425 1.595 -8.768 1.00 63.59 70 ASP A O 1
ATOM 539 N N . GLU A 1 71 ? 15.521 0.645 -7.080 1.00 71.88 71 GLU A N 1
ATOM 540 C CA . GLU A 1 71 ? 15.674 -0.671 -7.742 1.00 71.88 71 GLU A CA 1
ATOM 541 C C . 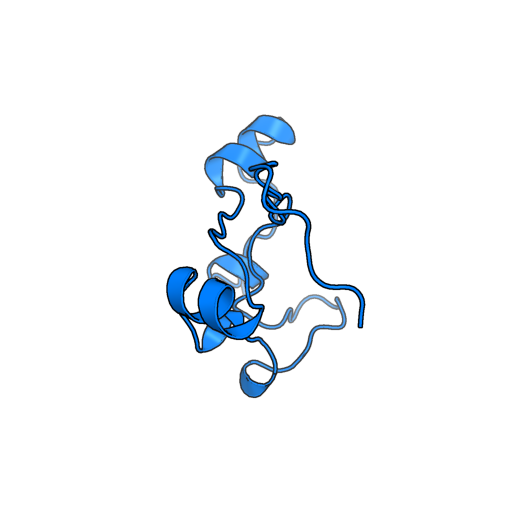GLU A 1 71 ? 14.516 -1.656 -7.486 1.00 71.88 71 GLU A C 1
ATOM 543 O O . GLU A 1 71 ? 14.544 -2.796 -7.952 1.00 71.88 71 GLU A O 1
ATOM 548 N N . PHE A 1 72 ? 13.487 -1.256 -6.732 1.00 82.06 72 PHE A N 1
ATOM 549 C CA . PHE A 1 72 ? 12.370 -2.140 -6.397 1.00 82.06 72 PHE A CA 1
ATOM 550 C C . PHE A 1 72 ? 11.155 -1.909 -7.288 1.00 82.06 72 PHE A C 1
ATOM 552 O O . PHE A 1 72 ? 10.707 -0.782 -7.487 1.00 82.06 72 PHE A O 1
ATOM 559 N N . CYS A 1 73 ? 10.543 -3.007 -7.729 1.00 85.12 73 CYS A N 1
ATOM 560 C CA . CYS A 1 73 ? 9.206 -2.966 -8.303 1.00 85.12 73 CYS A CA 1
ATOM 561 C C . CYS A 1 73 ? 8.195 -2.532 -7.228 1.00 85.12 73 CYS A C 1
ATOM 563 O O . CYS A 1 73 ? 8.010 -3.216 -6.220 1.00 85.12 73 CYS A O 1
ATOM 565 N N . LEU A 1 74 ? 7.530 -1.396 -7.454 1.00 86.81 74 LEU A N 1
ATOM 566 C CA . LEU A 1 74 ? 6.492 -0.853 -6.567 1.00 86.81 74 LEU A CA 1
ATOM 567 C C . LEU A 1 74 ? 5.076 -0.994 -7.142 1.00 86.81 74 LEU A C 1
ATOM 569 O O . LEU A 1 74 ? 4.117 -0.540 -6.513 1.00 86.81 74 LEU A O 1
ATOM 573 N N . ALA A 1 75 ? 4.940 -1.664 -8.289 1.00 87.00 75 ALA A N 1
ATOM 574 C CA . ALA A 1 75 ? 3.726 -1.700 -9.097 1.00 87.00 75 ALA A CA 1
ATOM 575 C C . ALA A 1 75 ? 2.489 -2.200 -8.330 1.00 87.00 75 ALA A C 1
ATOM 577 O O . ALA A 1 75 ? 1.414 -1.614 -8.427 1.00 87.00 75 ALA A O 1
ATOM 578 N N . CYS A 1 76 ? 2.647 -3.197 -7.452 1.00 86.44 76 CYS A N 1
ATOM 579 C CA . CYS A 1 76 ? 1.551 -3.709 -6.616 1.00 86.44 76 CYS A CA 1
ATOM 580 C C . CYS A 1 76 ? 0.973 -2.655 -5.642 1.00 86.44 76 CYS A C 1
ATOM 582 O O . CYS A 1 76 ? -0.122 -2.822 -5.094 1.00 86.44 76 CYS A O 1
ATOM 584 N N . PHE A 1 77 ? 1.716 -1.575 -5.389 1.00 85.44 77 PHE A N 1
ATOM 585 C CA . PHE A 1 77 ? 1.358 -0.527 -4.441 1.00 85.44 77 PHE A CA 1
ATOM 586 C C . PHE A 1 77 ? 0.934 0.789 -5.095 1.00 85.44 77 PHE A C 1
ATOM 588 O O . PHE A 1 77 ? 0.044 1.455 -4.564 1.00 85.44 77 PHE A O 1
ATOM 595 N N . ASN A 1 78 ? 1.604 1.196 -6.177 1.00 84.69 78 ASN A N 1
ATOM 596 C CA . ASN A 1 78 ? 1.354 2.463 -6.875 1.00 84.69 78 ASN A CA 1
ATOM 597 C C . ASN A 1 78 ? 0.659 2.286 -8.236 1.00 84.69 78 ASN A C 1
ATOM 599 O O . ASN A 1 78 ? 0.206 3.278 -8.798 1.00 84.69 78 ASN A O 1
ATOM 603 N N . GLY A 1 79 ? 0.568 1.057 -8.746 1.00 84.88 79 GLY A N 1
ATOM 604 C CA . GLY A 1 79 ? -0.014 0.752 -10.049 1.00 84.88 79 GLY A CA 1
ATOM 605 C C . GLY A 1 79 ? 0.889 1.090 -11.236 1.00 84.88 79 GLY A C 1
ATOM 606 O O . GLY A 1 79 ? 0.429 0.997 -12.369 1.00 84.88 79 GLY A O 1
ATOM 607 N N . ASP A 1 80 ? 2.144 1.481 -10.997 1.00 84.75 80 ASP A N 1
ATOM 608 C CA . ASP A 1 80 ? 3.098 1.839 -12.045 1.00 84.75 80 ASP A CA 1
ATOM 609 C C . ASP A 1 80 ? 3.852 0.588 -12.512 1.00 84.75 80 ASP A C 1
ATOM 611 O O . ASP A 1 80 ? 4.840 0.154 -11.909 1.00 84.75 80 ASP A O 1
ATOM 615 N N . TYR A 1 81 ? 3.309 -0.049 -13.546 1.00 82.19 81 TYR A N 1
ATOM 616 C CA . TYR A 1 81 ? 3.918 -1.200 -14.198 1.00 82.19 81 TYR A CA 1
ATOM 617 C C . TYR A 1 81 ? 4.748 -0.709 -15.383 1.00 82.19 81 TYR A C 1
ATOM 619 O O . TYR A 1 81 ? 4.201 -0.213 -16.365 1.00 82.19 81 TYR A O 1
ATOM 627 N N . VAL A 1 82 ? 6.065 -0.897 -15.300 1.00 70.75 82 VAL A N 1
ATOM 628 C CA . VAL A 1 82 ? 6.982 -0.776 -16.442 1.00 70.75 82 VAL A CA 1
ATOM 629 C C . VAL A 1 82 ? 6.742 -1.923 -17.431 1.00 70.75 82 VAL A C 1
ATOM 631 O O . VAL A 1 82 ? 7.345 -2.986 -17.306 1.00 70.75 82 VAL A O 1
ATOM 634 N N . VAL A 1 83 ? 5.809 -1.718 -18.362 1.00 59.06 83 VAL A N 1
ATOM 635 C CA . VAL A 1 83 ? 5.521 -2.632 -19.483 1.00 59.06 83 VAL A CA 1
ATOM 636 C C . VAL A 1 83 ? 6.391 -2.349 -20.698 1.00 59.06 83 VAL A C 1
ATOM 638 O O . VAL A 1 83 ? 6.665 -1.159 -20.969 1.00 59.06 83 VAL A O 1
#

Mean predicted aligned error: 9.46 Å

Nearest PDB structures (foldseek):
  6lbp-assembly1_A  TM=8.711E-01  e=1.129E-04  Arabidopsis thaliana
  8w7d-assembly1_D  TM=9.101E-01  e=8.044E-04  Escherichia coli K-12
  8w7d-assembly1_C  TM=9.040E-01  e=1.410E-03  Escherichia coli K-12
  1ecf-assembly1_B  TM=9.055E-01  e=3.763E-03  Escherichia coli
  8w7d-assembly1_A  TM=8.677E-01  e=2.303E-03  Escherichia coli K-12

Secondary structure (DSSP, 8-state):
-PPPPSS-------SSPP--S--SSS-----TTT-HHHHS-HHHHHHHHT-S------HHHHHHHHT-SS-S--HHHH-----

Radius of gyration: 15.33 Å; Cα contacts (8 Å, |Δi|>4): 80; chains: 1; bounding box: 33×21×48 Å

Solvent-accessible surface area (backbone atoms only — not comparable to full-atom values): 5403 Å² total; per-residue (Å²): 136,83,82,80,75,96,65,94,69,83,68,69,73,30,86,55,59,65,54,38,36,50,50,87,85,78,53,95,55,60,54,56,90,69,28,63,54,51,77,41,55,61,69,54,47,16,58,74,75,71,43,96,58,56,57,60,45,48,70,69,56,51,35,60,74,70,73,48,84,86,82,70,90,52,25,34,58,73,65,62,68,92,124